Protein AF-A0A7R9WYG0-F1 (afdb_monomer)

Radius of gyration: 17.22 Å; Cα contacts (8 Å, |Δi|>4): 93; chains: 1; bounding box: 29×42×61 Å

Nearest PDB structures (foldseek):
  2hr2-assembly2_B  TM=6.799E-01  e=3.259E-01  Chlorobaculum tepidum TLS
  7w3i-assembly1_X  TM=7.343E-01  e=1.210E+00  Homo sapiens
  7b6z-assembly1_A  TM=6.623E-01  e=2.746E+00  Drosophila melanogaster
  8j07-assembly1_d3  TM=4.520E-01  e=1.349E+00  Homo sapiens
  5jhe-assembly1_A-2  TM=5.971E-01  e=4.025E+00  Saccharomyces cerevisiae S288C

pLDDT: mean 85.07, std 16.93, range [40.22, 98.25]

Mean predicted aligned error: 8.6 Å

Secondary structure (DSSP, 8-state):
--SHHHHHHHHHHHHHHHHHHHHHS--S-HHHHHHHHHHHHHHHHHTT-HHHHHHHHHHHHHHHTTSSSHHHH-HHHHHHHHHHHHHHHHHTT-HHHHHHHHS--HHHHHHHHHTTS------

Structure (mmCIF, N/CA/C/O backbone):
data_AF-A0A7R9WYG0-F1
#
_entry.id   AF-A0A7R9WYG0-F1
#
loop_
_atom_site.group_PDB
_atom_site.id
_atom_site.type_symbol
_atom_site.label_atom_id
_atom_site.label_alt_id
_atom_site.label_comp_id
_atom_site.label_asym_id
_atom_site.label_entity_id
_atom_site.label_seq_id
_atom_site.pdbx_PDB_ins_code
_atom_site.Cartn_x
_atom_site.Cartn_y
_atom_site.Cartn_z
_atom_site.occupancy
_atom_site.B_iso_or_equiv
_atom_site.auth_seq_id
_atom_site.auth_comp_id
_atom_site.auth_asym_id
_atom_site.auth_atom_id
_atom_site.pdbx_PDB_model_num
ATOM 1 N N . GLN A 1 1 ? -9.288 -26.907 22.139 1.00 55.50 1 GLN A N 1
ATOM 2 C CA . GLN A 1 1 ? -9.814 -25.673 21.511 1.00 55.50 1 GLN A CA 1
ATOM 3 C C . GLN A 1 1 ? -9.204 -24.386 22.078 1.00 55.50 1 GLN A C 1
ATOM 5 O O . GLN A 1 1 ? -9.423 -23.345 21.479 1.00 55.50 1 GLN A O 1
ATOM 10 N N . HIS A 1 2 ? -8.430 -24.417 23.177 1.00 54.69 2 HIS A N 1
ATOM 11 C CA . HIS A 1 2 ? -7.796 -23.209 23.733 1.00 54.69 2 HIS A CA 1
ATOM 12 C C . HIS A 1 2 ? -6.367 -22.942 23.208 1.00 54.69 2 HIS A C 1
ATOM 14 O O . HIS A 1 2 ? -5.910 -21.804 23.285 1.00 54.69 2 HIS A O 1
ATOM 20 N N . ASP A 1 3 ? -5.698 -23.949 22.631 1.00 57.38 3 ASP A N 1
ATOM 21 C CA . ASP A 1 3 ? -4.304 -23.847 22.161 1.00 57.38 3 ASP A CA 1
ATOM 22 C C . ASP A 1 3 ? -4.159 -23.156 20.794 1.00 57.38 3 ASP A C 1
ATOM 24 O O . ASP A 1 3 ? -3.170 -22.467 20.542 1.00 57.38 3 ASP A O 1
ATOM 28 N N . ASP A 1 4 ? -5.176 -23.245 19.932 1.00 59.00 4 ASP A N 1
ATOM 29 C CA . ASP A 1 4 ? -5.102 -22.706 18.567 1.00 59.00 4 ASP A CA 1
ATOM 30 C C . ASP A 1 4 ? -5.038 -21.169 18.545 1.00 59.00 4 ASP A C 1
ATOM 32 O O . ASP A 1 4 ? -4.379 -20.574 17.694 1.00 59.00 4 ASP A O 1
ATOM 36 N N . GLN A 1 5 ? -5.675 -20.496 19.510 1.00 56.78 5 GLN A N 1
ATOM 37 C CA . GLN A 1 5 ? -5.673 -19.029 19.574 1.00 56.78 5 GLN A CA 1
ATOM 38 C C . GLN A 1 5 ? -4.323 -18.440 20.000 1.00 56.78 5 GLN A C 1
ATOM 40 O O . GLN A 1 5 ? -4.007 -17.313 19.614 1.00 56.78 5 GLN A O 1
ATOM 45 N N . HIS A 1 6 ? -3.532 -19.173 20.787 1.00 60.88 6 HIS A N 1
ATOM 46 C CA . HIS A 1 6 ? -2.212 -18.706 21.210 1.00 60.88 6 HIS A CA 1
ATOM 47 C C . HIS A 1 6 ? -1.206 -18.824 20.061 1.00 60.88 6 HIS A C 1
ATOM 49 O O . HIS A 1 6 ? -0.488 -17.873 19.767 1.00 60.88 6 HIS A O 1
ATOM 55 N N . PHE A 1 7 ? -1.254 -19.943 19.333 1.00 60.19 7 PHE A N 1
ATOM 56 C CA . PHE A 1 7 ? -0.402 -20.187 18.172 1.00 60.19 7 PHE A CA 1
ATOM 57 C C . PHE A 1 7 ? -0.630 -19.168 17.041 1.00 60.19 7 PHE A C 1
ATOM 59 O O . PHE A 1 7 ? 0.328 -18.664 16.460 1.00 60.19 7 PHE A O 1
ATOM 66 N N . ILE A 1 8 ? -1.888 -18.791 16.766 1.00 62.19 8 ILE A N 1
ATOM 67 C CA . ILE A 1 8 ? -2.216 -17.791 15.730 1.00 62.19 8 ILE A CA 1
ATOM 68 C C . ILE A 1 8 ? -1.615 -16.413 16.061 1.00 62.19 8 ILE A C 1
ATOM 70 O O . ILE A 1 8 ? -1.103 -15.735 15.173 1.00 62.19 8 ILE A O 1
ATOM 74 N N . ARG A 1 9 ? -1.615 -16.005 17.338 1.00 63.84 9 ARG A N 1
ATOM 75 C CA . ARG A 1 9 ? -1.015 -14.726 17.758 1.00 63.84 9 ARG A CA 1
ATOM 76 C C . ARG A 1 9 ? 0.500 -14.698 17.575 1.00 63.84 9 ARG A C 1
ATOM 78 O O . ARG A 1 9 ? 1.047 -13.660 17.200 1.00 63.84 9 ARG A O 1
ATOM 85 N N . ASP A 1 10 ? 1.163 -15.825 17.808 1.00 73.44 10 ASP A N 1
ATOM 86 C CA . ASP A 1 10 ? 2.616 -15.929 17.685 1.00 73.44 10 ASP A CA 1
ATOM 87 C C . ASP A 1 10 ? 3.064 -15.865 16.215 1.00 73.44 10 ASP A C 1
ATOM 89 O O . ASP A 1 10 ? 4.039 -15.182 15.891 1.00 73.44 10 ASP A O 1
ATOM 93 N N . VAL A 1 11 ? 2.304 -16.482 15.302 1.00 77.06 11 VAL A N 1
ATOM 94 C CA . VAL A 1 11 ? 2.561 -16.409 13.852 1.00 77.06 11 VAL A CA 1
ATOM 95 C C . VAL A 1 11 ? 2.364 -14.986 13.317 1.00 77.06 11 VAL A C 1
ATOM 97 O O . VAL A 1 11 ? 3.198 -14.493 12.555 1.00 77.06 11 VAL A O 1
ATOM 100 N N . ASP A 1 12 ? 1.317 -14.289 13.760 1.00 83.56 12 ASP A N 1
ATOM 101 C CA . ASP A 1 12 ? 1.043 -12.910 13.340 1.00 83.56 12 ASP A CA 1
ATOM 102 C C . ASP A 1 12 ? 2.148 -11.951 13.815 1.00 83.56 12 ASP A C 1
ATOM 104 O O . ASP A 1 12 ? 2.614 -11.095 13.062 1.00 83.56 12 ASP A O 1
ATOM 108 N N . SER A 1 13 ? 2.635 -12.136 15.045 1.00 85.75 13 SER A N 1
ATOM 109 C CA . SER A 1 13 ? 3.770 -11.382 15.589 1.00 85.75 13 SER A CA 1
ATOM 110 C C . SER A 1 13 ? 5.045 -11.580 14.760 1.00 85.75 13 SER A C 1
ATOM 112 O O . SER A 1 13 ? 5.713 -10.608 14.387 1.00 85.75 13 SER A O 1
ATOM 114 N N . LEU A 1 14 ? 5.357 -12.830 14.400 1.00 92.25 14 LEU A N 1
ATOM 115 C CA . LEU A 1 14 ? 6.509 -13.157 13.557 1.00 92.25 14 LEU A CA 1
ATOM 116 C C . LEU A 1 14 ? 6.415 -12.505 12.173 1.00 92.25 14 LEU A C 1
ATOM 118 O O . LEU A 1 14 ? 7.422 -11.994 11.678 1.00 92.25 14 LEU A O 1
ATOM 122 N N . LEU A 1 15 ? 5.219 -12.453 11.579 1.00 94.25 15 LEU A N 1
ATOM 123 C CA . LEU A 1 15 ? 4.986 -11.790 10.296 1.00 94.25 15 LEU A CA 1
ATOM 124 C C . LEU A 1 15 ? 5.350 -10.295 10.355 1.00 94.25 15 LEU A C 1
ATOM 126 O O . LEU A 1 15 ? 6.068 -9.795 9.485 1.00 94.25 15 LEU A O 1
ATOM 130 N N . PHE A 1 16 ? 4.935 -9.579 11.405 1.00 94.50 16 PHE A N 1
ATOM 131 C CA . PHE A 1 16 ? 5.273 -8.159 11.576 1.00 94.50 16 PHE A CA 1
ATOM 132 C C . PHE A 1 16 ? 6.765 -7.928 11.841 1.00 94.50 16 PHE A C 1
ATOM 134 O O . PHE A 1 16 ? 7.347 -6.969 11.323 1.00 94.50 16 PHE A O 1
ATOM 141 N N . ILE A 1 17 ? 7.407 -8.805 12.619 1.00 95.06 17 ILE A N 1
ATOM 142 C CA . ILE A 1 17 ? 8.856 -8.742 12.860 1.00 95.06 17 ILE A CA 1
ATOM 143 C C . ILE A 1 17 ? 9.614 -8.935 11.542 1.00 95.06 17 ILE A C 1
ATOM 145 O O . ILE A 1 17 ? 10.488 -8.128 11.214 1.00 95.06 17 ILE A O 1
ATOM 149 N N . ALA A 1 18 ? 9.237 -9.945 10.754 1.00 95.94 18 ALA A N 1
ATOM 150 C CA . ALA A 1 18 ? 9.820 -10.202 9.442 1.00 95.94 18 ALA A CA 1
ATOM 151 C C . ALA A 1 18 ? 9.630 -9.007 8.497 1.00 95.94 18 ALA A C 1
ATOM 153 O O . ALA A 1 18 ? 10.587 -8.585 7.847 1.00 95.94 18 ALA A O 1
ATOM 154 N N . ALA A 1 19 ? 8.440 -8.399 8.472 1.00 96.44 19 ALA A N 1
ATOM 155 C CA . ALA A 1 19 ? 8.168 -7.204 7.674 1.00 96.44 19 ALA A CA 1
ATOM 156 C C . ALA A 1 19 ? 9.052 -6.028 8.072 1.00 96.44 19 ALA A C 1
ATOM 158 O O . ALA A 1 19 ? 9.618 -5.357 7.209 1.00 96.44 19 ALA A O 1
ATOM 159 N N . ASN A 1 20 ? 9.221 -5.775 9.365 1.00 96.06 20 ASN A N 1
ATOM 160 C CA . ASN A 1 20 ? 10.090 -4.699 9.826 1.00 96.06 20 ASN A CA 1
ATOM 161 C C . ASN A 1 20 ? 11.555 -4.950 9.467 1.00 96.06 20 ASN A C 1
ATOM 163 O O . ASN A 1 20 ? 12.209 -4.044 8.949 1.00 96.06 20 ASN A O 1
ATOM 167 N N . HIS A 1 21 ? 12.037 -6.178 9.659 1.00 96.06 21 HIS A N 1
ATOM 168 C CA . HIS A 1 21 ? 13.395 -6.561 9.293 1.00 96.06 21 HIS A CA 1
ATOM 169 C C . HIS A 1 21 ? 13.639 -6.421 7.783 1.00 96.06 21 HIS A C 1
ATOM 171 O O . HIS A 1 21 ? 14.560 -5.719 7.369 1.00 96.06 21 HIS A O 1
ATOM 177 N N . LEU A 1 22 ? 12.770 -6.994 6.946 1.00 95.56 22 LEU A N 1
ATOM 178 C CA . LEU A 1 22 ? 12.891 -6.929 5.487 1.00 95.56 22 LEU A CA 1
ATOM 179 C C . LEU A 1 22 ? 12.839 -5.493 4.955 1.00 95.56 22 LEU A C 1
ATOM 181 O O . LEU A 1 22 ? 13.624 -5.137 4.082 1.00 95.56 22 LEU A O 1
ATOM 185 N N . ASN A 1 2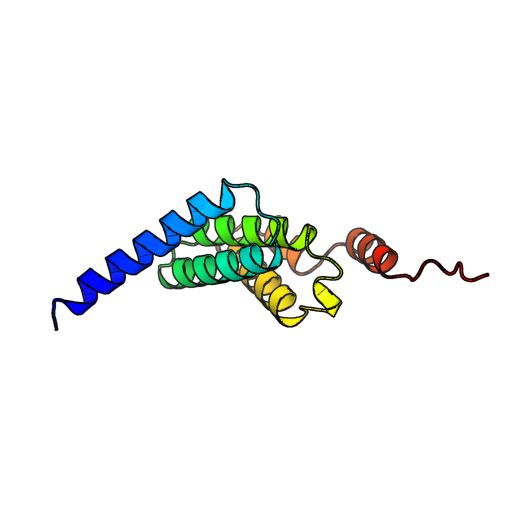3 ? 11.977 -4.643 5.515 1.00 95.94 23 ASN A N 1
ATOM 186 C CA . ASN A 1 23 ? 11.899 -3.230 5.137 1.00 95.94 23 ASN A CA 1
ATOM 187 C C . ASN A 1 23 ? 13.110 -2.397 5.591 1.00 95.94 23 ASN A C 1
ATOM 189 O O . ASN A 1 23 ? 13.313 -1.298 5.077 1.00 95.94 23 ASN A O 1
ATOM 193 N N . SER A 1 24 ? 13.882 -2.883 6.566 1.00 95.19 24 SER A N 1
ATOM 194 C CA . SER A 1 24 ? 15.109 -2.228 7.038 1.00 95.19 24 SER A CA 1
ATOM 195 C C . SER A 1 24 ? 16.347 -2.617 6.227 1.00 95.19 24 SER A C 1
ATOM 197 O O . SER A 1 24 ? 17.365 -1.929 6.281 1.00 95.19 24 SER A O 1
ATOM 199 N N . MET A 1 25 ? 16.261 -3.701 5.453 1.00 94.50 25 MET A N 1
ATOM 200 C CA . MET A 1 25 ? 17.371 -4.225 4.674 1.00 94.50 25 MET A CA 1
ATOM 201 C C . MET A 1 25 ? 17.298 -3.803 3.202 1.00 94.50 25 MET A C 1
ATOM 203 O O . MET A 1 25 ? 16.214 -3.704 2.623 1.00 94.50 25 MET A O 1
ATOM 207 N N . PRO A 1 26 ? 18.449 -3.606 2.537 1.00 91.69 26 PRO A N 1
ATOM 208 C CA . PRO A 1 26 ? 18.468 -3.485 1.090 1.00 91.69 26 PRO A CA 1
ATOM 209 C C . PRO A 1 26 ? 18.059 -4.824 0.462 1.00 91.69 26 PRO A C 1
ATOM 211 O O . PRO A 1 26 ? 18.665 -5.860 0.729 1.00 91.69 26 PRO A O 1
ATOM 214 N N . THR A 1 27 ? 17.061 -4.794 -0.417 1.00 91.56 27 THR A N 1
ATOM 215 C CA . THR A 1 27 ? 16.694 -5.933 -1.266 1.00 91.56 27 THR A CA 1
ATOM 216 C C . THR A 1 27 ? 16.852 -5.570 -2.735 1.00 91.56 27 THR A C 1
ATOM 218 O O . THR A 1 27 ? 16.727 -4.401 -3.108 1.00 91.56 27 THR A O 1
ATOM 221 N N . LYS A 1 28 ? 17.079 -6.586 -3.566 1.00 91.88 28 LYS A N 1
ATOM 222 C CA . LYS A 1 28 ? 16.964 -6.487 -5.026 1.00 91.88 28 LYS A CA 1
ATOM 223 C C . LYS A 1 28 ? 15.585 -6.921 -5.526 1.00 91.88 28 LYS A C 1
ATOM 225 O O . LYS A 1 28 ? 15.200 -6.543 -6.625 1.00 91.88 28 LYS A O 1
ATOM 230 N N . ASP A 1 29 ? 14.848 -7.684 -4.720 1.00 96.06 29 ASP A N 1
ATOM 231 C CA . ASP A 1 29 ? 13.516 -8.164 -5.069 1.00 96.06 29 ASP A CA 1
ATOM 232 C C . ASP A 1 29 ?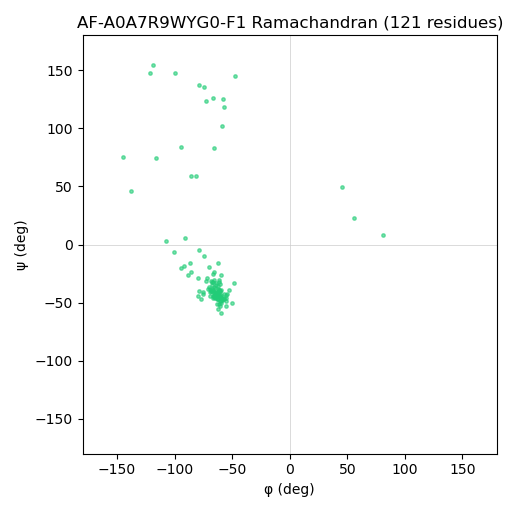 12.451 -7.212 -4.519 1.00 96.06 29 ASP A C 1
ATOM 234 O O . ASP A 1 29 ? 11.935 -7.353 -3.406 1.00 96.06 29 ASP A O 1
ATOM 238 N N . HIS A 1 30 ? 12.190 -6.160 -5.290 1.00 96.75 30 HIS A N 1
ATOM 239 C CA . HIS A 1 30 ? 11.194 -5.159 -4.931 1.00 96.75 30 HIS A CA 1
ATOM 240 C C . HIS A 1 30 ? 9.769 -5.676 -5.091 1.00 96.75 30 HIS A C 1
ATOM 242 O O . HIS A 1 30 ? 8.915 -5.273 -4.308 1.00 96.75 30 HIS A O 1
ATOM 248 N N . LEU A 1 31 ? 9.518 -6.583 -6.040 1.00 97.25 31 LEU A N 1
ATOM 249 C CA . LEU A 1 31 ? 8.196 -7.168 -6.236 1.00 97.25 31 LEU A CA 1
ATOM 250 C C . LEU A 1 31 ? 7.793 -8.002 -5.018 1.00 97.25 31 LEU A C 1
ATOM 252 O O . LEU A 1 31 ? 6.701 -7.805 -4.489 1.00 97.25 31 LEU A O 1
ATOM 256 N N . PHE A 1 32 ? 8.705 -8.836 -4.507 1.00 97.25 32 PHE A N 1
ATOM 257 C CA . PHE A 1 32 ? 8.486 -9.565 -3.260 1.00 97.25 32 PHE A CA 1
ATOM 258 C C . PHE A 1 32 ? 8.140 -8.623 -2.103 1.00 97.25 32 PHE A C 1
ATOM 260 O O . PHE A 1 32 ? 7.165 -8.858 -1.393 1.00 97.25 32 PHE A O 1
ATOM 267 N N . LEU A 1 33 ? 8.880 -7.519 -1.931 1.00 97.44 33 LEU A N 1
ATOM 268 C CA . LEU A 1 33 ? 8.569 -6.550 -0.875 1.00 97.44 33 LEU A CA 1
ATOM 269 C C . LEU A 1 33 ? 7.201 -5.889 -1.033 1.00 97.44 33 LEU A C 1
ATOM 271 O O . LEU A 1 33 ? 6.576 -5.585 -0.018 1.00 97.44 33 LEU A O 1
ATOM 275 N N . VAL A 1 34 ? 6.748 -5.623 -2.261 1.00 98.06 34 VAL A N 1
ATOM 276 C CA . VAL A 1 34 ? 5.403 -5.079 -2.492 1.00 98.06 34 VAL A CA 1
ATOM 277 C C . VAL A 1 34 ? 4.363 -6.075 -1.999 1.00 98.06 34 VAL A C 1
ATOM 279 O O . VAL A 1 34 ? 3.546 -5.720 -1.151 1.00 98.06 34 VAL A O 1
ATOM 282 N N . THR A 1 35 ? 4.428 -7.313 -2.493 1.00 98.00 35 THR A N 1
ATOM 283 C CA . THR A 1 35 ? 3.468 -8.372 -2.165 1.00 98.00 35 THR A CA 1
ATOM 284 C C . THR A 1 35 ? 3.464 -8.666 -0.670 1.00 98.00 35 THR A C 1
ATOM 286 O O . THR A 1 35 ? 2.407 -8.681 -0.046 1.00 98.00 35 THR A O 1
ATOM 289 N N . PHE A 1 36 ? 4.646 -8.796 -0.067 1.00 97.94 36 PHE A N 1
ATOM 290 C CA . PHE A 1 36 ? 4.780 -9.099 1.352 1.00 97.94 36 PHE A CA 1
ATOM 291 C C . PHE A 1 36 ? 4.227 -7.979 2.241 1.00 97.94 36 PHE A C 1
ATOM 293 O O . PHE A 1 36 ? 3.490 -8.235 3.186 1.00 97.94 36 PHE A O 1
ATOM 300 N N . ASN A 1 37 ? 4.519 -6.710 1.931 1.00 98.25 37 ASN A N 1
ATOM 301 C CA . ASN A 1 37 ? 3.951 -5.595 2.693 1.00 98.25 37 ASN A CA 1
ATOM 302 C C . ASN A 1 37 ? 2.436 -5.444 2.489 1.00 98.25 37 ASN A C 1
ATOM 304 O O . ASN A 1 37 ? 1.752 -4.999 3.411 1.00 98.25 37 ASN A O 1
ATOM 308 N N . LEU A 1 38 ? 1.909 -5.788 1.310 1.00 97.88 38 LEU A N 1
ATOM 309 C CA . LEU A 1 38 ? 0.467 -5.809 1.077 1.00 97.88 38 LEU A CA 1
ATOM 310 C C . LEU A 1 38 ? -0.205 -6.881 1.944 1.00 97.88 38 LEU A C 1
ATOM 312 O O . LEU A 1 38 ? -1.172 -6.566 2.631 1.00 97.88 38 LEU A O 1
ATOM 316 N N . GLU A 1 39 ? 0.349 -8.093 1.993 1.00 97.06 39 GLU A N 1
ATOM 317 C CA . GLU A 1 39 ? -0.136 -9.189 2.843 1.00 97.06 39 GLU A CA 1
ATOM 318 C C . GLU A 1 39 ? -0.108 -8.806 4.332 1.00 97.06 39 GLU A C 1
ATOM 320 O O . GLU A 1 39 ? -1.113 -8.919 5.037 1.00 97.06 39 GLU A O 1
ATOM 325 N N . VAL A 1 40 ? 1.013 -8.254 4.806 1.00 96.94 40 VAL A N 1
ATOM 326 C CA . VAL A 1 40 ? 1.151 -7.762 6.188 1.00 96.94 40 VAL A CA 1
ATOM 327 C C . VAL A 1 40 ? 0.134 -6.650 6.473 1.00 96.94 40 VAL A C 1
ATOM 329 O O . VAL A 1 40 ? -0.466 -6.608 7.549 1.00 96.94 40 VAL A O 1
ATOM 332 N N . GLY A 1 41 ? -0.098 -5.757 5.506 1.00 96.50 41 GLY A N 1
ATOM 333 C CA . GLY A 1 41 ? -1.117 -4.714 5.585 1.00 96.50 41 GLY A CA 1
ATOM 334 C C . GLY A 1 41 ? -2.531 -5.287 5.696 1.00 96.50 41 GLY A C 1
ATOM 335 O O . GLY A 1 41 ? -3.287 -4.877 6.571 1.00 96.50 41 GLY A O 1
ATOM 336 N N . GLN A 1 42 ? -2.884 -6.274 4.873 1.00 95.62 42 GLN A N 1
ATOM 337 C CA . GLN A 1 42 ? -4.178 -6.963 4.940 1.00 95.62 42 GLN A CA 1
ATOM 338 C C . GLN A 1 42 ? -4.369 -7.674 6.279 1.00 95.62 42 GLN A C 1
ATOM 340 O O . GLN A 1 42 ? -5.448 -7.617 6.871 1.00 95.62 42 GLN A O 1
ATOM 345 N N . LYS A 1 43 ? -3.307 -8.283 6.805 1.00 94.94 43 LYS A N 1
ATOM 346 C CA . LYS A 1 43 ? -3.344 -8.925 8.113 1.00 94.94 43 LYS A CA 1
ATOM 347 C C . LYS A 1 43 ? -3.542 -7.917 9.248 1.00 94.94 43 LYS A C 1
ATOM 349 O O . LYS A 1 43 ? -4.396 -8.121 10.107 1.00 94.94 43 LYS A O 1
ATOM 354 N N . ALA A 1 44 ? -2.835 -6.787 9.220 1.00 93.88 44 ALA A N 1
ATOM 355 C CA . ALA A 1 44 ? -3.062 -5.687 10.160 1.00 93.88 44 ALA A CA 1
ATOM 356 C C . ALA A 1 44 ? -4.482 -5.100 10.043 1.00 93.88 44 ALA A C 1
ATOM 358 O O . ALA A 1 44 ? -5.058 -4.676 11.048 1.00 93.88 44 ALA A O 1
ATOM 359 N N . LEU A 1 45 ? -5.073 -5.110 8.844 1.00 94.19 45 LEU A N 1
ATOM 360 C CA . LEU A 1 45 ? -6.437 -4.637 8.612 1.00 94.19 45 LEU A CA 1
ATOM 361 C C . LEU A 1 45 ? -7.470 -5.555 9.273 1.00 94.19 45 LEU A C 1
ATOM 363 O O . LEU A 1 45 ? -8.394 -5.057 9.910 1.00 94.19 45 LEU A O 1
ATOM 367 N N . GLN A 1 46 ? -7.270 -6.877 9.218 1.00 94.31 46 GLN A N 1
ATOM 368 C CA . GLN A 1 46 ? -8.093 -7.849 9.957 1.00 94.31 46 GLN A CA 1
ATOM 369 C C . GLN A 1 46 ? -8.048 -7.618 11.477 1.00 94.31 46 GLN A C 1
ATOM 371 O O . GLN A 1 46 ? -8.997 -7.947 12.183 1.00 94.31 46 GLN A O 1
ATOM 376 N N . MET A 1 47 ? -6.966 -7.014 11.978 1.00 92.62 47 MET A N 1
ATOM 377 C CA . MET A 1 47 ? -6.792 -6.633 13.383 1.00 92.62 47 MET A CA 1
ATOM 378 C C . MET A 1 47 ? -7.267 -5.201 13.693 1.00 92.62 47 MET A C 1
ATOM 380 O O . MET A 1 47 ? -7.047 -4.718 14.802 1.00 92.62 47 MET A O 1
ATOM 384 N N . ALA A 1 48 ? -7.876 -4.502 12.727 1.00 93.31 48 ALA A N 1
ATOM 385 C CA . ALA A 1 48 ? -8.281 -3.095 12.814 1.00 93.31 48 ALA A CA 1
ATOM 386 C C . ALA A 1 48 ? -7.138 -2.111 13.161 1.00 93.31 48 ALA A C 1
ATOM 388 O O . ALA A 1 48 ? -7.379 -0.993 13.620 1.00 93.31 48 ALA A O 1
ATOM 389 N N . ALA A 1 49 ? -5.880 -2.482 12.903 1.00 93.19 49 ALA A N 1
ATOM 390 C CA . ALA A 1 49 ? -4.701 -1.668 13.200 1.00 93.19 49 ALA A CA 1
ATOM 391 C C . ALA A 1 49 ? -4.392 -0.667 12.067 1.00 93.19 49 ALA A C 1
ATOM 393 O O . ALA A 1 49 ? -3.313 -0.695 11.474 1.00 93.19 49 ALA A O 1
ATOM 394 N N . LEU A 1 50 ? -5.343 0.219 11.743 1.00 92.62 50 LEU A N 1
ATOM 395 C CA . LEU A 1 50 ? -5.320 1.063 10.534 1.00 92.62 50 LEU A CA 1
ATOM 396 C C . LEU A 1 50 ? -4.025 1.874 10.341 1.00 92.62 50 LEU A C 1
ATOM 398 O O . LEU A 1 50 ? -3.522 1.962 9.223 1.00 92.62 50 LEU A O 1
ATOM 402 N N . SER A 1 51 ? -3.431 2.419 11.406 1.00 94.75 51 SER A N 1
ATOM 403 C CA . SER A 1 51 ? -2.160 3.159 11.311 1.00 94.75 51 SER A CA 1
ATOM 404 C C . SER A 1 51 ? -0.987 2.267 10.878 1.00 94.75 51 SER A C 1
ATOM 406 O O . SER A 1 51 ? -0.127 2.683 10.095 1.00 94.75 51 SER A O 1
ATOM 408 N N . SER A 1 52 ? -0.959 1.017 11.349 1.00 94.62 52 SER A N 1
ATOM 409 C CA . SER A 1 52 ? 0.029 0.022 10.927 1.00 94.62 52 SER A CA 1
ATOM 410 C C . SER A 1 52 ? -0.206 -0.394 9.478 1.00 94.62 52 SER A C 1
ATOM 412 O O . SER A 1 52 ? 0.753 -0.469 8.712 1.00 94.62 52 SER A O 1
ATOM 414 N N . VAL A 1 53 ? -1.470 -0.580 9.077 1.00 96.88 53 VAL A N 1
ATOM 415 C CA . VAL A 1 53 ? -1.839 -0.853 7.679 1.00 96.88 53 VAL A CA 1
ATOM 416 C C . VAL A 1 53 ? -1.302 0.247 6.765 1.00 96.88 53 VAL A C 1
ATOM 418 O O . VAL A 1 53 ? -0.554 -0.048 5.836 1.00 96.88 53 VAL A O 1
ATOM 421 N N . ALA A 1 54 ? -1.595 1.517 7.065 1.00 97.25 54 ALA A N 1
ATOM 422 C CA . ALA A 1 54 ? -1.115 2.654 6.280 1.00 97.25 54 ALA A CA 1
ATOM 423 C C . ALA A 1 54 ? 0.416 2.643 6.127 1.00 97.25 54 ALA A C 1
ATOM 425 O O . ALA A 1 54 ? 0.935 2.827 5.024 1.00 97.25 54 ALA A O 1
ATOM 426 N N . THR A 1 55 ? 1.137 2.331 7.209 1.00 97.25 55 THR A N 1
ATOM 427 C CA . THR A 1 55 ? 2.603 2.231 7.204 1.00 97.25 55 THR A CA 1
ATOM 428 C C . THR A 1 55 ? 3.101 1.151 6.240 1.00 97.25 55 THR A C 1
ATOM 430 O O . THR A 1 55 ? 3.986 1.416 5.423 1.00 97.25 55 THR A O 1
ATOM 433 N N . TYR A 1 56 ? 2.545 -0.063 6.293 1.00 98.19 56 TYR A N 1
ATOM 434 C CA . TYR A 1 56 ? 2.968 -1.148 5.401 1.00 98.19 56 TYR A CA 1
ATOM 435 C C . TYR A 1 56 ? 2.574 -0.882 3.942 1.00 98.19 56 TYR A C 1
ATOM 437 O O . TYR A 1 56 ? 3.399 -1.066 3.049 1.00 98.19 56 TYR A O 1
ATOM 445 N N . LEU A 1 57 ? 1.383 -0.335 3.681 1.00 97.69 57 LEU A N 1
ATOM 446 C CA . LEU A 1 57 ? 0.957 0.026 2.322 1.00 97.69 57 LEU A CA 1
ATOM 447 C C . LEU A 1 57 ? 1.785 1.180 1.730 1.00 97.69 57 LEU A C 1
ATOM 449 O O . LEU A 1 57 ? 2.040 1.218 0.521 1.00 97.69 57 LEU A O 1
ATOM 453 N N . GLN A 1 58 ? 2.260 2.109 2.563 1.00 97.31 58 GLN A N 1
ATOM 454 C CA . GLN A 1 58 ? 3.211 3.138 2.145 1.00 97.31 58 GLN A CA 1
ATOM 455 C C . GLN A 1 58 ? 4.561 2.521 1.755 1.00 97.31 58 GLN A C 1
ATOM 457 O O . GLN A 1 58 ? 5.113 2.880 0.712 1.00 97.31 58 GLN A O 1
ATOM 462 N N . LYS A 1 59 ? 5.076 1.570 2.546 1.00 97.50 59 LYS A N 1
ATOM 463 C CA . LYS A 1 59 ? 6.313 0.840 2.221 1.00 97.50 59 LYS A CA 1
ATOM 464 C C . LYS A 1 59 ? 6.166 0.012 0.939 1.00 97.50 59 LYS A C 1
ATOM 466 O O . LYS A 1 59 ? 7.046 0.081 0.082 1.00 97.50 59 LYS A O 1
ATOM 471 N N . ALA A 1 60 ? 5.031 -0.664 0.745 1.00 97.50 60 ALA A N 1
ATOM 472 C CA . ALA A 1 60 ? 4.701 -1.353 -0.503 1.00 97.50 60 ALA A CA 1
ATOM 473 C C . ALA A 1 60 ? 4.697 -0.384 -1.697 1.00 97.50 60 ALA A C 1
ATOM 475 O O . ALA A 1 60 ? 5.344 -0.640 -2.707 1.00 97.50 60 ALA A O 1
ATOM 476 N N . SER A 1 61 ? 4.055 0.783 -1.565 1.00 96.06 61 SER A N 1
ATOM 477 C CA . SER A 1 61 ? 4.032 1.803 -2.627 1.00 96.06 61 SER A CA 1
ATOM 478 C C . SER A 1 61 ? 5.439 2.293 -2.993 1.00 96.06 61 SER A C 1
ATOM 480 O O . SER A 1 61 ? 5.733 2.514 -4.167 1.00 96.06 61 SER A O 1
ATOM 482 N N . ALA A 1 62 ? 6.316 2.461 -2.000 1.00 95.81 62 ALA A N 1
ATOM 483 C CA . ALA A 1 62 ? 7.703 2.866 -2.219 1.00 95.81 62 ALA A CA 1
ATOM 484 C C . ALA A 1 62 ? 8.534 1.769 -2.909 1.00 95.81 62 ALA A C 1
ATOM 486 O O . ALA A 1 62 ? 9.355 2.080 -3.772 1.00 95.81 62 ALA A O 1
ATOM 487 N N . ALA A 1 63 ? 8.312 0.495 -2.569 1.00 96.56 63 ALA A N 1
ATOM 488 C CA . ALA A 1 63 ? 8.942 -0.634 -3.251 1.00 96.56 63 ALA A CA 1
ATOM 489 C C . ALA A 1 63 ? 8.450 -0.770 -4.704 1.00 96.56 63 ALA A C 1
ATOM 491 O O . ALA A 1 63 ? 9.263 -0.968 -5.604 1.00 96.56 63 ALA A O 1
ATOM 492 N N . LEU A 1 64 ? 7.152 -0.560 -4.955 1.00 95.31 64 LEU A N 1
ATOM 493 C CA . LEU A 1 64 ? 6.545 -0.666 -6.286 1.00 95.31 64 LEU A CA 1
ATOM 494 C C . LEU A 1 64 ? 7.151 0.323 -7.290 1.00 95.31 64 LEU A C 1
ATOM 496 O O . LEU A 1 64 ? 7.320 -0.010 -8.457 1.00 95.31 64 LEU A O 1
ATOM 500 N N . GLN A 1 65 ? 7.555 1.515 -6.837 1.00 94.06 65 GLN A N 1
ATOM 501 C CA . GLN A 1 65 ? 8.243 2.509 -7.677 1.00 94.06 65 GLN A CA 1
ATOM 502 C C . GLN A 1 65 ? 9.597 2.029 -8.222 1.00 94.06 65 GLN A C 1
ATOM 504 O O . GLN A 1 65 ? 10.135 2.644 -9.139 1.00 94.06 65 GLN A O 1
ATOM 509 N N . ARG A 1 66 ? 10.162 0.961 -7.648 1.00 94.94 66 ARG A N 1
ATOM 510 C CA . ARG A 1 66 ? 11.426 0.353 -8.078 1.00 94.94 66 ARG A CA 1
ATOM 511 C C . ARG A 1 66 ? 11.226 -0.896 -8.938 1.00 94.94 66 ARG A C 1
ATOM 513 O O . ARG A 1 66 ? 12.205 -1.438 -9.444 1.00 94.94 66 ARG A O 1
ATOM 520 N N . VAL A 1 67 ? 9.986 -1.360 -9.093 1.00 93.62 67 VAL A N 1
ATOM 521 C CA . VAL A 1 67 ? 9.630 -2.438 -10.020 1.00 93.62 67 VAL A CA 1
ATOM 522 C C . VAL A 1 67 ? 9.548 -1.843 -11.426 1.00 93.62 67 VAL A C 1
ATOM 524 O O . VAL A 1 67 ? 9.031 -0.742 -11.613 1.00 93.62 67 VAL A O 1
ATOM 527 N N . ARG A 1 68 ? 10.095 -2.544 -12.421 1.00 93.94 68 ARG A N 1
ATOM 5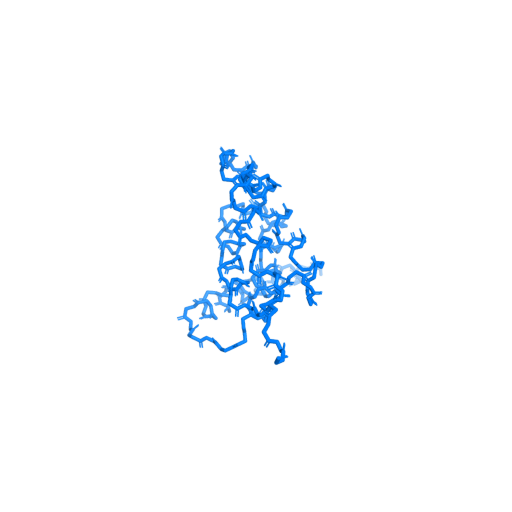28 C CA . ARG A 1 68 ? 9.998 -2.132 -13.826 1.00 93.94 68 ARG A CA 1
ATOM 529 C C . ARG A 1 68 ? 8.579 -2.408 -14.329 1.00 93.94 68 ARG A C 1
ATOM 531 O O . ARG A 1 68 ? 8.048 -3.466 -14.039 1.00 93.94 68 ARG A O 1
ATOM 538 N N . ASN A 1 69 ? 7.989 -1.456 -15.054 1.00 91.88 69 ASN A N 1
ATOM 539 C CA . ASN A 1 69 ? 6.658 -1.564 -15.672 1.00 91.88 69 ASN A CA 1
ATOM 540 C C . ASN A 1 69 ? 5.549 -2.154 -14.764 1.00 91.88 69 ASN A C 1
ATOM 542 O O . ASN A 1 69 ? 4.795 -3.026 -15.192 1.00 91.88 69 ASN A O 1
ATOM 546 N N . PRO A 1 70 ? 5.380 -1.665 -13.520 1.00 91.31 70 PRO A N 1
ATOM 547 C CA . PRO A 1 70 ? 4.592 -2.366 -12.506 1.00 91.31 70 PRO A CA 1
ATOM 548 C C . PRO A 1 70 ? 3.120 -2.563 -12.884 1.00 91.31 70 PRO A C 1
ATOM 550 O O . PRO A 1 70 ? 2.519 -3.553 -12.495 1.00 91.31 70 PRO A O 1
ATOM 553 N N . TRP A 1 71 ? 2.529 -1.654 -13.658 1.00 89.75 71 TRP A N 1
ATOM 554 C CA . TRP A 1 71 ? 1.127 -1.776 -14.068 1.00 89.75 71 TRP A CA 1
ATOM 555 C C . TRP A 1 71 ? 0.913 -2.620 -15.316 1.00 89.75 71 TRP A C 1
ATOM 557 O O . TRP A 1 71 ? -0.197 -3.096 -15.509 1.00 89.75 71 TRP A O 1
ATOM 567 N N . GLU A 1 72 ? 1.928 -2.761 -16.168 1.00 91.44 72 GLU A N 1
ATOM 568 C CA . GLU A 1 72 ? 1.832 -3.629 -17.344 1.00 91.44 72 GLU A CA 1
ATOM 569 C C . GLU A 1 72 ? 1.987 -5.084 -16.902 1.00 91.44 72 GLU A C 1
ATOM 571 O O . GLU A 1 72 ? 1.154 -5.922 -17.234 1.00 91.44 72 GLU A O 1
ATOM 576 N N . ASP A 1 73 ? 3.000 -5.350 -16.073 1.00 94.88 73 ASP A N 1
ATOM 577 C CA . ASP A 1 73 ? 3.364 -6.710 -15.671 1.00 94.88 73 ASP A CA 1
ATOM 578 C C . ASP A 1 73 ? 2.595 -7.191 -14.425 1.00 94.88 73 ASP A C 1
ATOM 580 O O . ASP A 1 73 ? 2.402 -8.392 -14.228 1.00 94.88 73 ASP A O 1
ATOM 584 N N . HIS A 1 74 ? 2.141 -6.267 -13.567 1.00 94.88 74 HIS A N 1
ATOM 585 C CA . HIS A 1 74 ? 1.516 -6.571 -12.272 1.00 94.88 74 HIS A CA 1
ATOM 586 C C . HIS A 1 74 ? 0.292 -5.683 -11.991 1.00 94.88 74 HIS A C 1
ATOM 588 O O . HIS A 1 74 ? 0.137 -5.138 -10.892 1.00 94.88 74 HIS A O 1
ATOM 594 N N . TYR A 1 75 ? -0.583 -5.529 -12.991 1.00 92.81 75 TYR A N 1
ATOM 595 C CA . TYR A 1 75 ? -1.780 -4.683 -12.914 1.00 92.81 75 TYR A CA 1
ATOM 596 C C . TYR A 1 75 ? -2.630 -4.947 -11.664 1.00 92.81 75 TYR A C 1
ATOM 598 O O . TYR A 1 75 ? -2.944 -4.008 -10.932 1.00 92.81 75 TYR A O 1
ATOM 606 N N . ASP A 1 76 ? -2.956 -6.213 -11.389 1.00 96.06 76 ASP A N 1
ATOM 607 C CA . ASP A 1 76 ? -3.840 -6.591 -10.280 1.00 96.06 76 ASP A CA 1
ATOM 608 C C . ASP A 1 76 ? -3.237 -6.231 -8.920 1.00 96.06 76 ASP A C 1
ATOM 610 O O . ASP A 1 76 ? -3.912 -5.637 -8.079 1.00 96.06 76 ASP A O 1
ATOM 614 N N . LEU A 1 77 ? -1.939 -6.497 -8.738 1.00 95.75 77 LEU A N 1
ATOM 615 C CA . LEU A 1 77 ? -1.206 -6.137 -7.523 1.00 95.75 77 LEU A CA 1
ATOM 616 C C . LEU A 1 77 ? -1.199 -4.620 -7.310 1.00 95.75 77 LEU A C 1
ATOM 618 O O . LEU A 1 77 ? -1.404 -4.140 -6.194 1.00 95.75 77 LEU A O 1
ATOM 622 N N . CYS A 1 78 ? -0.972 -3.853 -8.380 1.00 94.81 78 CYS A N 1
ATOM 623 C CA . CYS A 1 78 ? -1.040 -2.399 -8.320 1.00 94.81 78 CYS A CA 1
ATOM 624 C C . CYS A 1 78 ? -2.444 -1.951 -7.913 1.00 94.81 78 CYS A C 1
ATOM 626 O O . CYS A 1 78 ? -2.598 -1.200 -6.949 1.00 94.81 78 CYS A O 1
ATOM 628 N N . LEU A 1 79 ? -3.469 -2.427 -8.618 1.00 94.12 79 LEU A N 1
ATOM 629 C CA . LEU A 1 79 ? -4.851 -2.044 -8.370 1.00 94.12 79 LEU A CA 1
ATOM 630 C C . LEU A 1 79 ? -5.264 -2.343 -6.924 1.00 94.12 79 LEU A C 1
ATOM 632 O O . LEU A 1 79 ? -5.828 -1.474 -6.258 1.00 94.12 79 LEU A O 1
ATOM 636 N N . GLU A 1 80 ? -4.934 -3.531 -6.422 1.00 96.62 80 GLU A N 1
ATOM 637 C CA . GLU A 1 80 ? -5.222 -3.940 -5.052 1.00 96.62 80 GLU A CA 1
ATOM 638 C C . GLU A 1 80 ? -4.503 -3.060 -4.024 1.00 96.62 80 GLU A C 1
ATOM 640 O O . GLU A 1 80 ? -5.138 -2.565 -3.087 1.00 96.62 80 GLU A O 1
ATOM 645 N N . LEU A 1 81 ? -3.208 -2.795 -4.225 1.00 96.25 81 LEU A N 1
ATOM 646 C CA . LEU A 1 81 ? -2.425 -1.927 -3.350 1.00 96.25 81 LEU A CA 1
ATOM 647 C C . LEU A 1 81 ? -3.002 -0.508 -3.294 1.00 96.25 81 LEU A C 1
ATOM 649 O O . LEU A 1 81 ? -3.204 0.036 -2.206 1.00 96.25 81 LEU A O 1
ATOM 653 N N . PHE A 1 82 ? -3.259 0.106 -4.452 1.00 95.50 82 PHE A N 1
ATOM 654 C CA . PHE A 1 82 ? -3.761 1.479 -4.521 1.00 95.50 82 PHE A CA 1
ATOM 655 C C . PHE A 1 82 ? -5.180 1.588 -3.954 1.00 95.50 82 PHE A C 1
ATOM 657 O O . PHE A 1 82 ? -5.453 2.533 -3.209 1.00 95.50 82 PHE A O 1
ATOM 664 N N . ARG A 1 83 ? -6.052 0.604 -4.220 1.00 95.69 83 ARG A N 1
ATOM 665 C CA . ARG A 1 83 ? -7.393 0.533 -3.624 1.00 95.69 83 ARG A CA 1
ATOM 666 C C . ARG A 1 83 ? -7.304 0.461 -2.103 1.00 95.69 83 ARG A C 1
ATOM 668 O O . ARG A 1 83 ? -7.771 1.379 -1.432 1.00 95.69 83 ARG A O 1
ATOM 675 N N . CYS A 1 84 ? -6.631 -0.564 -1.578 1.00 96.56 84 CYS A N 1
ATOM 676 C CA . CYS A 1 84 ? -6.498 -0.797 -0.140 1.00 96.56 84 CYS A CA 1
ATOM 677 C C . CYS A 1 84 ? -5.904 0.429 0.568 1.00 96.56 84 CYS A C 1
ATOM 679 O O . CYS A 1 84 ? -6.419 0.893 1.584 1.00 96.56 84 CYS A O 1
ATOM 681 N N . ARG A 1 85 ? -4.863 1.034 -0.017 1.00 96.44 85 ARG A N 1
ATOM 682 C CA . ARG A 1 85 ? -4.227 2.215 0.568 1.00 96.44 85 ARG A CA 1
ATOM 683 C C . ARG A 1 85 ? -5.157 3.419 0.592 1.00 96.44 85 ARG A C 1
ATOM 685 O O . ARG A 1 85 ? -5.208 4.106 1.605 1.00 96.44 85 ARG A O 1
ATOM 692 N N . SER A 1 86 ? -5.893 3.678 -0.488 1.00 96.44 86 SER A N 1
ATOM 693 C CA . SER A 1 86 ? -6.842 4.793 -0.507 1.00 96.44 86 SER A CA 1
ATOM 694 C C . SER A 1 86 ? -7.944 4.636 0.540 1.00 96.44 86 SER A C 1
ATOM 696 O O . SER A 1 86 ? -8.220 5.583 1.269 1.00 96.44 86 SER A O 1
ATOM 698 N N . GLU A 1 87 ? -8.515 3.438 0.675 1.00 96.31 87 GLU A N 1
ATOM 699 C CA . GLU A 1 87 ? -9.571 3.142 1.647 1.00 96.31 87 GLU A CA 1
ATOM 700 C C . GLU A 1 87 ? -9.083 3.341 3.085 1.00 96.31 87 GLU A C 1
ATOM 702 O O . GLU A 1 87 ? -9.773 3.959 3.899 1.00 96.31 87 GLU A O 1
ATOM 707 N N . VAL A 1 88 ? -7.869 2.879 3.391 1.00 97.50 88 VAL A N 1
ATOM 708 C CA . VAL A 1 88 ? -7.259 3.025 4.720 1.00 97.50 88 VAL A CA 1
ATOM 709 C C . VAL A 1 88 ? -6.972 4.490 5.045 1.00 97.50 88 VAL A C 1
ATOM 711 O O . VAL A 1 88 ? -7.299 4.943 6.138 1.00 97.50 88 VAL A O 1
ATOM 714 N N . GLU A 1 89 ? -6.409 5.255 4.107 1.00 97.38 89 GLU A N 1
ATOM 715 C CA . GLU A 1 89 ? -6.126 6.684 4.312 1.00 97.38 89 GLU A CA 1
ATOM 716 C C . GLU A 1 89 ? -7.417 7.486 4.520 1.00 97.38 89 GLU A C 1
ATOM 718 O O . GLU A 1 89 ? -7.493 8.314 5.425 1.00 97.38 89 GLU A O 1
ATOM 723 N N . LEU A 1 90 ? -8.466 7.197 3.742 1.00 96.44 90 LEU A N 1
ATOM 724 C CA . LEU A 1 90 ? -9.784 7.808 3.934 1.00 96.44 90 LEU A CA 1
ATOM 725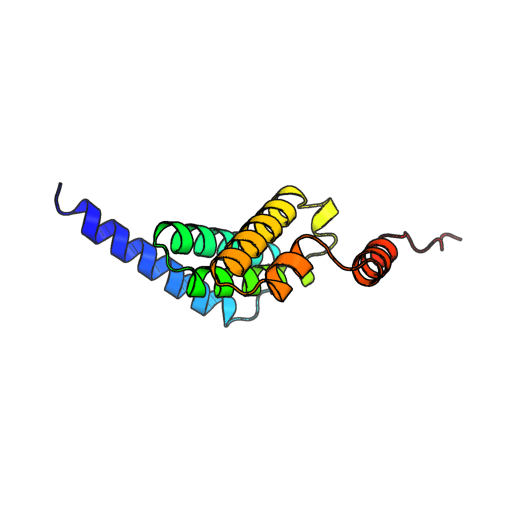 C C . LEU A 1 90 ? -10.387 7.432 5.295 1.00 96.44 90 LEU A C 1
ATOM 727 O O . LEU A 1 90 ? -10.931 8.298 5.978 1.00 96.44 90 LEU A O 1
ATOM 731 N N . SER A 1 91 ? -10.238 6.176 5.722 1.00 96.94 91 SER A N 1
ATOM 732 C CA . SER A 1 91 ? -10.718 5.695 7.027 1.00 96.94 91 SER A CA 1
ATOM 733 C C . SER A 1 91 ? -9.980 6.339 8.205 1.00 96.94 91 SER A C 1
ATOM 735 O O . SER A 1 91 ? -10.565 6.540 9.265 1.00 96.94 91 SER A O 1
ATOM 737 N N . LEU A 1 92 ? -8.708 6.699 8.019 1.00 96.88 92 LEU A N 1
ATOM 738 C CA . LEU A 1 92 ? -7.908 7.447 8.993 1.00 96.88 92 LEU A CA 1
ATOM 739 C C . LEU A 1 92 ? -8.206 8.959 8.993 1.00 96.88 92 LEU A C 1
ATOM 741 O O . LEU A 1 92 ? -7.656 9.681 9.820 1.00 96.88 92 LEU A O 1
ATOM 745 N N . GLY A 1 93 ? -9.054 9.449 8.081 1.00 97.31 93 GLY A N 1
ATOM 746 C CA . GLY A 1 93 ? -9.342 10.877 7.912 1.00 97.31 93 GLY A CA 1
ATOM 747 C C . GLY A 1 93 ? -8.289 11.640 7.100 1.00 97.31 93 GLY A C 1
ATOM 748 O O . GLY A 1 93 ? -8.373 12.862 6.970 1.00 97.31 93 GLY A O 1
ATOM 749 N N . ASN A 1 94 ? -7.322 10.944 6.495 1.00 96.06 94 ASN A N 1
ATOM 750 C CA . 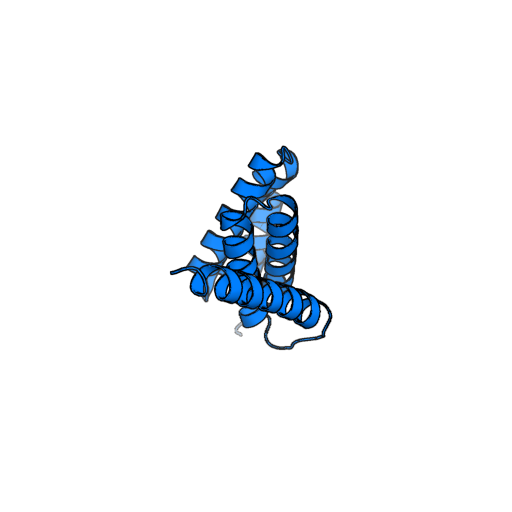ASN A 1 94 ? -6.287 11.522 5.634 1.00 96.06 94 ASN A CA 1
ATOM 751 C C . ASN A 1 94 ? -6.830 11.753 4.213 1.00 96.06 94 ASN A C 1
ATOM 753 O O . ASN A 1 94 ? -6.320 11.208 3.229 1.00 96.06 94 ASN A O 1
ATOM 757 N N . PHE A 1 95 ? -7.891 12.557 4.097 1.00 93.62 95 PHE A N 1
ATOM 758 C CA . PHE A 1 95 ? -8.663 12.713 2.861 1.00 93.62 95 PHE A CA 1
ATOM 759 C C . PHE A 1 95 ? -7.827 13.174 1.665 1.00 93.62 95 PHE A C 1
ATOM 761 O O . PHE A 1 95 ? -7.970 12.627 0.575 1.00 93.62 95 PHE A O 1
ATOM 768 N N . GLU A 1 96 ? -6.925 14.138 1.861 1.00 92.88 96 GLU A N 1
ATOM 769 C CA . GLU A 1 96 ? -6.049 14.632 0.793 1.00 92.88 96 GLU A CA 1
ATOM 770 C C . GLU A 1 96 ? -5.183 13.505 0.214 1.00 92.88 96 GLU A C 1
ATOM 772 O O . GLU A 1 96 ? -5.148 13.297 -1.003 1.00 92.88 96 GLU A O 1
ATOM 777 N N . THR A 1 97 ? -4.547 12.717 1.086 1.00 91.19 97 THR A N 1
ATOM 778 C CA . THR A 1 97 ? -3.736 11.568 0.678 1.00 91.19 97 THR A CA 1
ATOM 779 C C . THR A 1 97 ? -4.596 10.520 -0.019 1.00 91.19 97 THR A C 1
ATOM 781 O O . THR A 1 97 ? -4.271 10.138 -1.144 1.00 91.19 97 THR A O 1
ATOM 784 N N . GLY A 1 98 ? -5.711 10.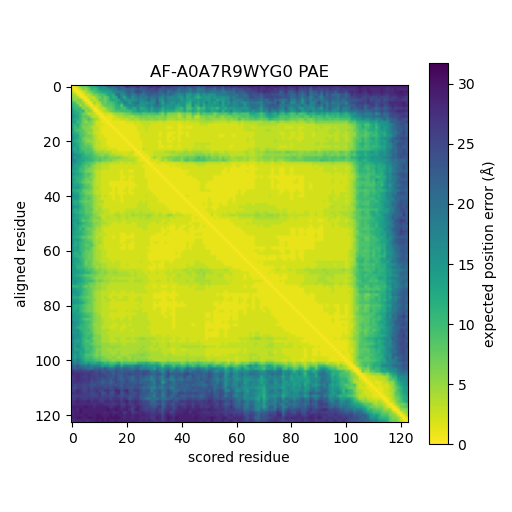106 0.591 1.00 92.69 98 GLY A N 1
ATOM 785 C CA . GLY A 1 98 ? -6.623 9.104 0.036 1.00 92.69 98 GLY A CA 1
ATOM 786 C C . GLY A 1 98 ? -7.131 9.470 -1.361 1.00 92.69 98 GLY A C 1
ATOM 787 O O . GLY A 1 98 ? -7.004 8.678 -2.296 1.00 92.69 98 GLY A O 1
ATOM 788 N N . TYR A 1 99 ? -7.609 10.702 -1.553 1.00 91.38 99 TYR A N 1
ATOM 789 C CA . TYR A 1 99 ? -8.064 11.164 -2.866 1.00 91.38 99 TYR A CA 1
ATOM 790 C C . TYR A 1 99 ? -6.926 11.295 -3.879 1.00 91.38 99 TYR A C 1
ATOM 792 O O . TYR A 1 99 ? -7.132 10.980 -5.048 1.00 91.38 99 TYR A O 1
ATOM 800 N N . SER A 1 100 ? -5.717 11.688 -3.464 1.00 90.31 100 SER A N 1
ATOM 801 C CA . SER A 1 100 ? -4.567 11.782 -4.380 1.00 90.31 100 SER A CA 1
ATOM 802 C C . SER A 1 100 ? -4.111 10.428 -4.946 1.00 90.31 100 SER A C 1
ATOM 804 O O . SER A 1 100 ? -3.473 10.383 -6.002 1.00 90.31 100 SER A O 1
ATOM 806 N N . ILE A 1 101 ? -4.421 9.338 -4.237 1.00 88.69 101 ILE A N 1
ATOM 807 C CA . ILE A 1 101 ? -4.114 7.954 -4.617 1.00 88.69 101 ILE A CA 1
ATOM 808 C C . ILE A 1 101 ? -5.132 7.459 -5.656 1.00 88.69 101 ILE A C 1
ATOM 810 O O . ILE A 1 101 ? -4.727 6.892 -6.668 1.00 88.69 101 ILE A O 1
ATOM 814 N N . VAL A 1 102 ? -6.430 7.724 -5.451 1.00 79.69 102 VAL A N 1
ATOM 815 C CA . VAL A 1 102 ? -7.518 7.332 -6.378 1.00 79.69 102 VAL A CA 1
ATOM 816 C C . VAL A 1 102 ? -7.554 8.213 -7.624 1.00 79.69 102 VAL A C 1
ATOM 818 O O . VAL A 1 102 ? -7.765 7.741 -8.740 1.00 79.69 102 VAL A O 1
ATOM 821 N N . MET A 1 103 ? -7.355 9.514 -7.431 1.00 71.31 103 MET A N 1
ATOM 822 C CA . MET A 1 103 ? -7.410 10.530 -8.470 1.00 71.31 103 MET A CA 1
ATOM 823 C C . MET A 1 103 ? -6.032 11.175 -8.614 1.00 71.31 103 MET A C 1
ATOM 825 O O . MET A 1 103 ? -5.831 12.313 -8.178 1.00 71.31 103 MET A O 1
ATOM 829 N N . PRO A 1 104 ? -5.053 10.476 -9.225 1.00 61.06 104 PRO A N 1
ATOM 830 C CA . PRO A 1 104 ? -3.778 11.096 -9.530 1.00 61.06 104 PRO A CA 1
ATOM 831 C C . PRO A 1 104 ? -4.052 12.320 -10.406 1.00 61.06 104 PRO A C 1
ATOM 833 O O . PRO A 1 104 ? -4.606 12.202 -11.501 1.00 61.06 104 PRO A O 1
ATOM 836 N N . SER A 1 105 ? -3.690 13.499 -9.893 1.00 51.78 105 SER A N 1
ATOM 837 C CA . SER A 1 105 ? -3.887 14.778 -10.578 1.00 51.78 105 SER A CA 1
ATOM 838 C C . SER A 1 105 ? -3.406 14.693 -12.028 1.00 51.78 105 SER A C 1
ATOM 840 O O . SER A 1 105 ? -2.425 14.003 -12.320 1.00 51.78 105 SER A O 1
ATOM 842 N N . SER A 1 106 ? -4.077 15.388 -12.950 1.00 53.38 106 SER A N 1
ATOM 843 C CA . SER A 1 106 ? -3.868 15.265 -14.404 1.00 53.38 106 SER A CA 1
ATOM 844 C C . SER A 1 106 ? -2.392 15.340 -14.813 1.00 53.38 106 SER A C 1
ATOM 846 O O . SER A 1 106 ? -1.957 14.603 -15.685 1.00 53.38 106 SER A O 1
ATOM 848 N N . ARG A 1 107 ? -1.579 16.124 -14.092 1.00 54.34 107 ARG A N 1
ATOM 849 C CA . ARG A 1 107 ? -0.122 16.224 -14.284 1.00 54.34 107 ARG A CA 1
ATOM 850 C C . ARG A 1 107 ? 0.663 14.981 -13.858 1.00 54.34 107 ARG A C 1
ATOM 852 O O . ARG A 1 107 ? 1.665 14.662 -14.490 1.00 54.34 107 ARG A O 1
ATOM 859 N N . ARG A 1 108 ? 0.257 14.290 -12.785 1.00 53.50 108 ARG A N 1
ATOM 860 C CA . ARG A 1 108 ? 0.818 12.980 -12.413 1.00 53.50 108 ARG A CA 1
ATOM 861 C C . ARG A 1 108 ? 0.395 11.938 -13.433 1.00 53.50 108 ARG A C 1
ATOM 863 O O . ARG A 1 108 ? 1.265 11.226 -13.901 1.00 53.50 108 ARG A O 1
AT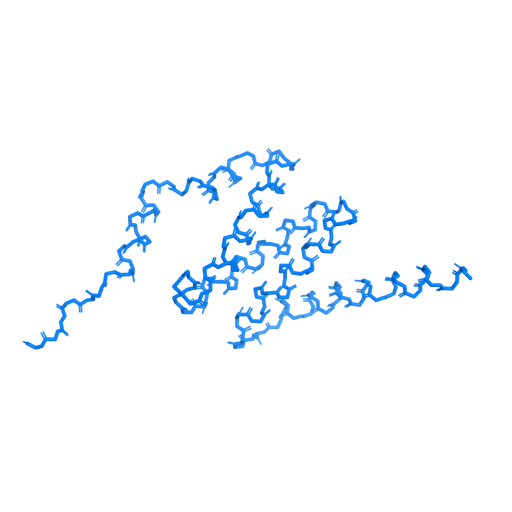OM 870 N N . ARG A 1 109 ? -0.876 11.917 -13.844 1.00 53.34 109 ARG A N 1
ATOM 871 C CA . ARG A 1 109 ? -1.364 11.034 -14.915 1.00 53.34 109 ARG A CA 1
ATOM 872 C C . ARG A 1 109 ? -0.592 11.239 -16.221 1.00 53.34 109 ARG A C 1
ATOM 874 O O . ARG A 1 109 ? -0.125 10.269 -16.790 1.00 53.34 109 ARG A O 1
ATOM 881 N N . GLU A 1 110 ? -0.375 12.481 -16.649 1.00 51.31 110 GLU A N 1
ATOM 882 C CA . GLU A 1 110 ? 0.396 12.818 -17.855 1.00 51.31 110 GLU A CA 1
ATOM 883 C C . GLU A 1 110 ? 1.878 12.468 -17.733 1.00 51.31 110 GLU A C 1
ATOM 885 O O . GLU A 1 110 ? 2.447 11.881 -18.647 1.00 51.31 110 GLU A O 1
ATOM 890 N N . ARG A 1 111 ? 2.525 12.815 -16.614 1.00 60.38 111 ARG A N 1
ATOM 891 C CA . ARG A 1 111 ? 3.944 12.493 -16.393 1.00 60.38 111 ARG A CA 1
ATOM 892 C C . ARG A 1 111 ? 4.166 10.981 -16.330 1.00 60.38 111 ARG A C 1
ATOM 894 O O . ARG A 1 111 ? 5.195 10.501 -16.784 1.00 60.38 111 ARG A O 1
ATOM 901 N N . TRP A 1 112 ? 3.182 10.263 -15.802 1.00 60.50 112 TRP A N 1
ATOM 902 C CA . TRP A 1 112 ? 3.180 8.817 -15.675 1.00 60.50 112 TRP A CA 1
ATOM 903 C C . TRP A 1 112 ? 2.837 8.129 -17.008 1.00 60.50 112 TRP A C 1
ATOM 905 O O . TRP A 1 112 ? 3.541 7.217 -17.400 1.00 60.50 112 TRP A O 1
ATOM 915 N N . MET A 1 113 ? 1.884 8.628 -17.802 1.00 55.06 113 MET A N 1
ATOM 916 C CA . MET A 1 113 ? 1.654 8.149 -19.179 1.00 55.06 113 MET A CA 1
ATOM 917 C C . MET A 1 113 ? 2.853 8.415 -20.103 1.00 55.06 113 MET A C 1
ATOM 919 O O . MET A 1 113 ? 3.165 7.596 -20.961 1.00 55.06 113 MET A O 1
ATOM 923 N N . ARG A 1 114 ? 3.568 9.534 -19.917 1.00 59.81 114 ARG A N 1
ATOM 924 C CA . ARG A 1 114 ? 4.780 9.855 -20.691 1.00 59.81 114 ARG A CA 1
ATOM 925 C C . ARG A 1 114 ? 5.952 8.913 -20.411 1.00 59.81 114 ARG A C 1
ATOM 927 O O . ARG A 1 114 ? 6.780 8.754 -21.297 1.00 59.81 114 ARG A O 1
ATOM 934 N N . SER A 1 115 ? 6.027 8.268 -19.241 1.00 60.94 115 SER A N 1
ATOM 935 C CA . SER A 1 115 ? 7.055 7.243 -18.985 1.00 60.94 115 SER A CA 1
ATOM 936 C C . SER A 1 115 ? 6.800 5.910 -19.700 1.00 60.94 115 SER A C 1
ATOM 938 O O . SER A 1 115 ? 7.704 5.084 -19.728 1.00 60.94 115 SER A O 1
ATOM 940 N N . PHE A 1 116 ? 5.617 5.718 -20.298 1.00 55.72 116 PHE A N 1
ATOM 941 C CA . PHE A 1 116 ? 5.261 4.531 -21.091 1.00 55.72 116 PHE A CA 1
ATOM 942 C C . PHE A 1 116 ? 5.189 4.803 -22.595 1.00 55.72 116 PHE 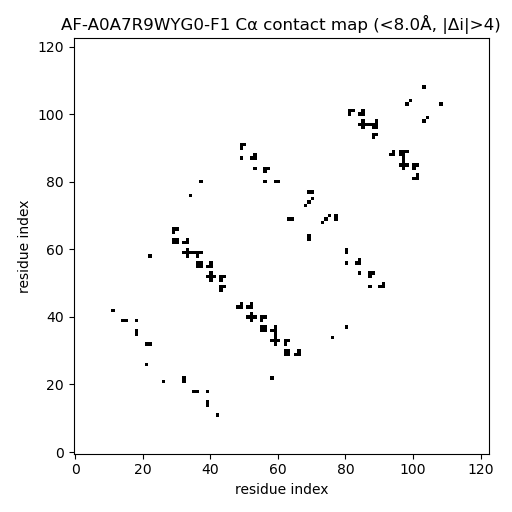A C 1
ATOM 944 O O . PHE A 1 116 ? 4.854 3.907 -23.365 1.00 55.72 116 PHE A O 1
ATOM 951 N N . GLN A 1 117 ? 5.499 6.022 -23.054 1.00 49.38 117 GLN A N 1
ATOM 952 C CA . GLN A 1 117 ? 5.681 6.219 -24.488 1.00 49.38 117 GLN A CA 1
ATOM 953 C C . GLN A 1 117 ? 7.006 5.566 -24.898 1.00 49.38 117 GLN A C 1
ATOM 955 O O . GLN A 1 117 ? 8.045 5.931 -24.339 1.00 49.38 117 GLN A O 1
ATOM 960 N N . PRO A 1 118 ? 7.006 4.621 -25.858 1.00 48.34 118 PR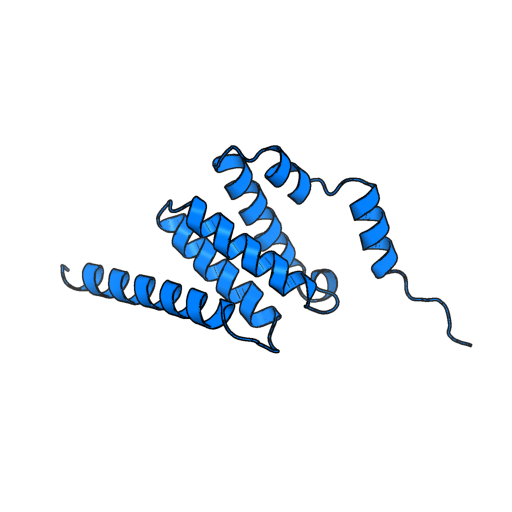O A N 1
ATOM 961 C CA . PRO A 1 118 ? 8.251 4.136 -26.416 1.00 48.34 118 PRO A CA 1
ATOM 962 C C . PRO A 1 118 ? 8.978 5.347 -26.991 1.00 48.34 118 PRO A C 1
ATOM 964 O O . PRO A 1 118 ? 8.406 6.090 -27.791 1.00 48.34 118 PRO A O 1
ATOM 967 N N . THR A 1 119 ? 10.224 5.575 -26.570 1.00 57.97 119 THR A N 1
ATOM 968 C CA . THR A 1 119 ? 11.095 6.525 -27.258 1.00 57.97 119 THR A CA 1
ATOM 969 C C . THR A 1 119 ? 11.212 6.018 -28.686 1.00 57.97 119 THR A C 1
ATOM 971 O O . THR A 1 119 ? 11.880 5.014 -28.939 1.00 57.97 119 THR A O 1
ATOM 974 N N . SER A 1 120 ? 10.482 6.647 -29.605 1.00 53.88 120 SER A N 1
ATOM 975 C CA . SER A 1 120 ? 10.563 6.380 -31.032 1.00 53.88 120 SER A CA 1
ATOM 976 C C . SER A 1 120 ? 11.949 6.807 -31.504 1.00 53.88 120 SER A C 1
ATOM 978 O O . SER A 1 120 ? 12.163 7.929 -31.952 1.00 53.88 120 SER A O 1
ATOM 980 N N . SER A 1 121 ? 12.912 5.920 -31.313 1.00 60.56 121 SER A N 1
ATOM 981 C CA . SER A 1 121 ? 14.243 5.988 -31.887 1.00 60.56 121 SER A CA 1
ATOM 982 C C . SER A 1 121 ? 14.674 4.555 -32.175 1.00 60.56 121 SER A C 1
ATOM 984 O O . SER A 1 121 ? 15.432 3.942 -31.427 1.00 60.56 121 SER A O 1
ATOM 986 N N . TRP A 1 122 ? 14.100 4.018 -33.242 1.00 40.22 122 TRP A N 1
ATOM 987 C CA . TRP A 1 122 ? 14.716 2.990 -34.072 1.00 40.22 122 TRP A CA 1
ATOM 988 C C . TRP A 1 122 ? 14.783 3.576 -35.494 1.00 40.22 122 TRP A C 1
ATOM 990 O O . TRP A 1 122 ? 13.952 4.427 -35.814 1.00 40.22 122 TRP A O 1
ATOM 1000 N N . PRO A 1 123 ? 15.815 3.199 -36.261 1.00 48.25 123 PRO A N 1
ATOM 1001 C CA . PRO A 1 123 ? 16.806 4.085 -36.889 1.00 48.25 123 PRO A CA 1
ATOM 1002 C C . PRO A 1 123 ? 16.303 4.976 -38.025 1.00 48.25 123 PRO A C 1
ATOM 1004 O O . PRO A 1 123 ? 15.370 4.565 -38.747 1.00 48.25 123 PRO A O 1
#

Sequence (123 aa):
QHDDQHFIRDVDSLLFIAANHLNSMPTKDHLFLVTFNLEVGQKALQMAALSSVATYLQKASAALQRVRNPWEDHYDLCLELFRCRSEVELSLGNFETGYSIVMPSSRRRERWMRSFQPTSSWP

Solvent-accessible surface area (backbone atoms only — not comparable to full-atom values): 6881 Å² total; per-residue (Å²): 131,74,66,64,66,57,54,54,53,55,54,55,51,49,52,53,51,50,50,54,53,57,72,71,46,93,73,89,60,30,62,58,47,23,54,52,24,44,50,53,17,53,54,30,47,77,68,68,37,54,73,60,17,50,52,27,37,50,51,15,56,60,28,43,76,70,37,80,62,43,62,80,81,36,39,67,63,46,52,51,50,49,50,54,44,21,55,47,30,43,73,72,65,39,47,71,62,15,47,47,58,76,51,51,51,70,67,55,48,49,59,55,54,58,73,69,53,76,78,91,75,77,136

Organism: NCBI:txid1486917

Foldseek 3Di:
DVPVVVVVVVVLVVLVVVLVVVLVDDDPCLVVLLVSLCVNLVSCVVVVVLVSSLVSLVSSVVSCVVDPPCCVVPVPSLVSSLVSNLVSCVVVVVNVVSCCSVCVDVVSVVVVVVVPDPPPDDD